Protein AF-J9RTW5-F1 (afdb_monomer_lite)

Structure (mmCIF, N/CA/C/O backbone):
data_AF-J9RTW5-F1
#
_entry.id   AF-J9RTW5-F1
#
loop_
_atom_site.group_PDB
_atom_site.id
_atom_site.type_symbol
_atom_site.label_atom_id
_atom_site.label_alt_id
_atom_site.label_comp_id
_atom_site.label_asym_id
_atom_site.label_entity_id
_atom_site.label_seq_id
_atom_site.pdbx_PDB_ins_code
_atom_site.Cartn_x
_atom_site.Cartn_y
_atom_site.Cartn_z
_atom_site.occupancy
_atom_site.B_iso_or_equiv
_atom_site.auth_seq_id
_atom_site.auth_comp_id
_atom_site.auth_asym_id
_atom_site.auth_atom_id
_atom_site.pdbx_PDB_model_num
ATOM 1 N N . MET A 1 1 ? 25.649 7.993 -0.324 1.00 35.56 1 MET A N 1
ATOM 2 C CA . MET A 1 1 ? 25.264 7.016 -1.363 1.00 35.56 1 MET A CA 1
ATOM 3 C C . MET A 1 1 ? 24.350 6.018 -0.672 1.00 35.56 1 MET A C 1
ATOM 5 O O . MET A 1 1 ? 24.841 5.199 0.088 1.00 35.56 1 MET A O 1
ATOM 9 N N . ILE A 1 2 ? 23.035 6.219 -0.770 1.00 33.56 2 ILE A N 1
ATOM 10 C CA . ILE A 1 2 ? 22.040 5.379 -0.083 1.00 33.56 2 ILE A CA 1
ATOM 11 C C . ILE A 1 2 ? 22.017 4.014 -0.797 1.00 33.56 2 ILE A C 1
ATOM 13 O O . ILE A 1 2 ? 22.112 4.011 -2.031 1.00 33.56 2 ILE A O 1
ATOM 17 N N . PRO A 1 3 ? 21.956 2.869 -0.092 1.00 40.69 3 PRO A N 1
ATOM 18 C CA . PRO A 1 3 ? 21.946 1.565 -0.743 1.00 40.69 3 PRO A CA 1
ATOM 19 C C . PRO A 1 3 ? 20.692 1.452 -1.615 1.00 40.69 3 PRO A C 1
ATOM 21 O O . PRO A 1 3 ? 19.583 1.656 -1.130 1.00 40.69 3 PRO A O 1
ATOM 24 N N . ARG A 1 4 ? 20.863 1.149 -2.909 1.00 50.75 4 ARG A N 1
ATOM 25 C CA . ARG A 1 4 ? 19.747 0.727 -3.766 1.00 50.75 4 ARG A CA 1
ATOM 26 C C . ARG A 1 4 ? 19.136 -0.524 -3.143 1.00 50.75 4 ARG A C 1
ATOM 28 O O . ARG A 1 4 ? 19.884 -1.445 -2.835 1.00 50.75 4 ARG A O 1
ATOM 35 N N . ASP A 1 5 ? 17.820 -0.522 -2.968 1.00 52.72 5 ASP A N 1
ATOM 36 C CA . ASP A 1 5 ? 16.993 -1.648 -2.532 1.00 52.72 5 ASP A CA 1
ATOM 37 C C . ASP A 1 5 ? 17.499 -2.976 -3.141 1.00 52.72 5 ASP A C 1
ATOM 39 O O . ASP A 1 5 ? 17.337 -3.233 -4.334 1.00 52.72 5 ASP A O 1
ATOM 43 N N . GLN A 1 6 ? 18.196 -3.783 -2.329 1.00 56.75 6 GLN A N 1
ATOM 44 C CA . GLN A 1 6 ? 18.742 -5.089 -2.722 1.00 56.75 6 GLN A CA 1
ATOM 45 C C . GLN A 1 6 ? 17.732 -6.220 -2.477 1.00 56.75 6 GLN A C 1
ATOM 47 O O . GLN A 1 6 ? 18.125 -7.385 -2.401 1.00 56.75 6 GLN A O 1
ATOM 52 N N . SER A 1 7 ? 16.437 -5.914 -2.322 1.00 71.94 7 SER A N 1
ATOM 53 C CA . SER A 1 7 ? 15.432 -6.959 -2.132 1.00 71.94 7 SER A CA 1
ATOM 54 C C . SER A 1 7 ? 15.415 -7.911 -3.333 1.00 71.94 7 SER A C 1
ATOM 56 O O . SER A 1 7 ? 15.249 -7.509 -4.486 1.00 71.94 7 SER A O 1
ATOM 58 N N . VAL A 1 8 ? 15.629 -9.197 -3.054 1.00 79.31 8 VAL A N 1
ATOM 59 C CA . VAL A 1 8 ? 15.530 -10.274 -4.041 1.00 79.31 8 VAL A CA 1
ATOM 60 C C . VAL A 1 8 ? 14.062 -10.635 -4.211 1.00 79.31 8 VAL A C 1
ATOM 62 O O . VAL A 1 8 ? 13.366 -10.897 -3.230 1.00 79.31 8 VAL A O 1
ATOM 65 N N . ARG A 1 9 ? 13.586 -10.660 -5.457 1.00 79.44 9 ARG A N 1
ATOM 66 C CA . ARG A 1 9 ? 12.177 -10.908 -5.778 1.00 79.44 9 ARG A CA 1
ATOM 67 C C . ARG A 1 9 ? 12.040 -11.986 -6.836 1.00 79.44 9 ARG A C 1
ATOM 69 O O . ARG A 1 9 ? 12.805 -12.028 -7.794 1.00 79.44 9 ARG A O 1
ATOM 76 N N . TRP A 1 10 ? 11.023 -12.820 -6.666 1.00 82.19 10 TRP A N 1
ATOM 77 C CA . TRP A 1 10 ? 10.606 -13.816 -7.644 1.0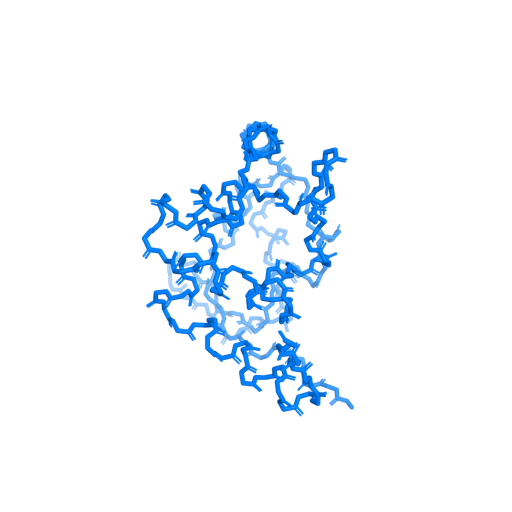0 82.19 10 TRP A CA 1
ATOM 78 C C . TRP A 1 10 ? 9.396 -13.298 -8.403 1.00 82.19 10 TRP A C 1
ATOM 80 O O . TRP A 1 10 ? 8.405 -12.888 -7.796 1.00 82.19 10 TRP A O 1
ATOM 90 N N . ILE A 1 11 ? 9.474 -13.309 -9.727 1.00 85.25 11 ILE A N 1
ATOM 91 C CA . ILE A 1 11 ? 8.412 -12.811 -10.594 1.00 85.25 11 ILE A CA 1
ATOM 92 C C . ILE A 1 11 ? 8.120 -13.786 -11.726 1.00 85.25 11 ILE A C 1
ATOM 94 O O . ILE A 1 11 ? 8.993 -14.520 -12.173 1.00 85.25 11 ILE A O 1
ATOM 98 N N . ASN A 1 12 ? 6.892 -13.740 -12.231 1.00 85.56 12 ASN A N 1
ATOM 99 C CA . ASN A 1 12 ? 6.506 -14.410 -13.464 1.00 85.56 12 ASN A CA 1
ATOM 100 C C . ASN A 1 12 ? 6.275 -13.337 -14.544 1.00 85.56 12 ASN A C 1
ATOM 102 O O . ASN A 1 12 ? 5.237 -12.662 -14.494 1.00 85.56 12 ASN A O 1
ATOM 106 N N . PRO A 1 13 ? 7.206 -13.143 -15.498 1.00 83.81 13 PRO A N 1
ATOM 107 C CA . PRO A 1 13 ? 7.082 -12.105 -16.520 1.00 83.81 13 PRO A CA 1
ATOM 108 C C . PRO A 1 13 ? 5.778 -12.197 -17.323 1.00 83.81 13 PRO A C 1
ATOM 110 O O . PRO A 1 13 ? 5.129 -11.178 -17.561 1.00 83.81 13 PRO A O 1
ATOM 113 N N . ALA A 1 14 ? 5.325 -13.411 -17.651 1.00 82.00 14 ALA A N 1
ATOM 114 C CA . ALA A 1 14 ? 4.080 -13.626 -18.383 1.00 82.00 14 ALA A CA 1
ATOM 115 C C . ALA A 1 14 ? 2.842 -13.237 -17.557 1.00 82.00 14 ALA A C 1
ATOM 117 O O . ALA A 1 14 ? 1.905 -12.628 -18.076 1.00 82.00 14 ALA A O 1
ATOM 118 N N . ALA A 1 15 ? 2.818 -13.563 -16.262 1.00 79.94 15 ALA A N 1
ATOM 119 C CA . ALA A 1 15 ? 1.712 -13.194 -15.380 1.00 79.94 15 ALA A CA 1
ATOM 120 C C . ALA A 1 15 ? 1.643 -11.680 -15.143 1.00 79.94 15 ALA A C 1
ATOM 122 O O . ALA A 1 15 ? 0.548 -11.125 -15.054 1.00 79.94 15 ALA A O 1
ATOM 123 N N . ILE A 1 16 ? 2.799 -11.015 -15.063 1.00 84.00 16 ILE A N 1
ATOM 124 C CA . ILE A 1 16 ? 2.881 -9.556 -14.953 1.00 84.00 16 ILE A CA 1
ATOM 125 C C . ILE A 1 16 ? 2.362 -8.910 -16.236 1.00 84.00 16 ILE A C 1
ATOM 127 O O . ILE A 1 16 ? 1.474 -8.067 -16.152 1.00 84.00 16 ILE A O 1
ATOM 131 N N . ALA A 1 17 ? 2.833 -9.349 -17.406 1.00 86.00 17 ALA A N 1
ATOM 132 C CA . ALA A 1 17 ? 2.408 -8.816 -18.700 1.00 86.00 17 ALA A CA 1
ATOM 133 C C . ALA A 1 17 ? 0.878 -8.822 -18.870 1.00 86.00 17 ALA A C 1
ATOM 135 O O . ALA A 1 17 ? 0.296 -7.814 -19.255 1.00 86.00 17 ALA A O 1
ATOM 136 N N . ARG A 1 18 ? 0.197 -9.907 -18.462 1.00 84.69 18 ARG A N 1
ATOM 137 C CA . ARG A 1 18 ? -1.277 -10.034 -18.531 1.00 84.69 18 ARG A CA 1
ATOM 138 C C . ARG A 1 18 ? -2.050 -8.963 -17.754 1.00 84.69 18 ARG A C 1
ATOM 140 O O . ARG A 1 18 ? -3.238 -8.779 -18.009 1.00 84.69 18 ARG A O 1
ATOM 147 N N . ARG A 1 19 ? -1.424 -8.296 -16.779 1.00 81.75 19 ARG A N 1
ATOM 148 C CA . ARG A 1 19 ? -2.070 -7.234 -15.990 1.00 81.75 19 ARG A CA 1
ATOM 149 C C . ARG A 1 19 ? -2.109 -5.899 -16.726 1.00 81.75 19 ARG A C 1
ATOM 151 O O . ARG A 1 19 ? -2.934 -5.047 -16.398 1.00 81.75 19 ARG A O 1
ATOM 158 N N . TYR A 1 20 ? -1.232 -5.722 -17.702 1.00 88.69 20 TYR A N 1
ATOM 159 C CA . TYR A 1 20 ? -0.984 -4.449 -18.347 1.00 88.69 20 TYR A CA 1
ATOM 160 C C . TYR A 1 20 ? -1.481 -4.455 -19.791 1.00 88.69 20 TYR A C 1
ATOM 162 O O . TY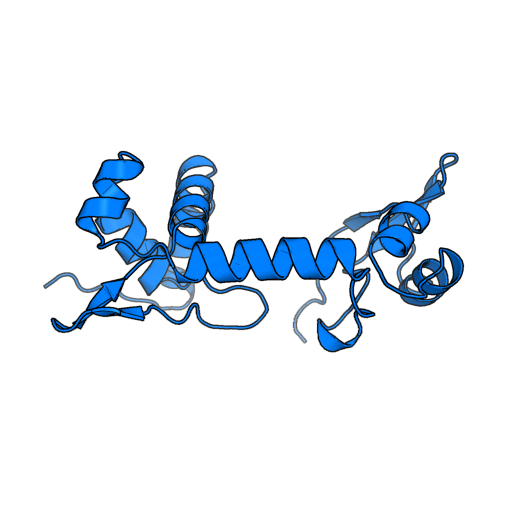R A 1 20 ? -1.411 -5.451 -20.509 1.00 88.69 20 TYR A O 1
ATOM 170 N N . TRP A 1 21 ? -2.041 -3.329 -20.212 1.00 88.81 21 TRP A N 1
ATOM 171 C CA . TRP A 1 21 ? -2.536 -3.137 -21.563 1.00 88.81 21 TRP A CA 1
ATOM 172 C C . TRP A 1 21 ? -1.372 -3.121 -22.553 1.00 88.81 21 TRP A C 1
ATOM 174 O O . TRP A 1 21 ? -0.342 -2.500 -22.294 1.00 88.81 21 TRP A O 1
ATOM 184 N N . ASN A 1 22 ? -1.537 -3.810 -23.685 1.00 90.56 22 ASN A N 1
ATOM 185 C CA . ASN A 1 22 ? -0.537 -3.902 -24.755 1.00 90.56 22 ASN A CA 1
ATOM 186 C C . ASN A 1 22 ? 0.885 -4.278 -24.287 1.00 90.56 22 ASN A C 1
ATOM 188 O O . ASN A 1 22 ? 1.856 -3.888 -24.925 1.00 90.56 22 ASN A O 1
ATOM 192 N N . THR A 1 23 ? 1.019 -5.016 -23.181 1.00 91.69 23 THR A N 1
ATOM 193 C CA . THR A 1 23 ? 2.319 -5.428 -22.634 1.00 91.69 23 THR A CA 1
ATOM 194 C C . THR A 1 23 ? 2.513 -6.924 -22.834 1.00 91.69 23 THR A C 1
ATOM 196 O O . THR A 1 23 ? 1.631 -7.720 -22.510 1.00 91.69 23 THR A O 1
ATOM 199 N N . THR A 1 24 ? 3.666 -7.322 -23.363 1.00 93.62 24 THR A N 1
ATOM 200 C CA . THR A 1 24 ? 4.030 -8.725 -23.587 1.00 93.62 24 THR A CA 1
ATOM 201 C C . THR A 1 24 ? 5.033 -9.223 -22.552 1.00 93.62 24 THR A C 1
ATOM 203 O O . THR A 1 24 ? 5.646 -8.452 -21.816 1.00 93.62 24 THR A O 1
ATOM 206 N N . GLU A 1 25 ? 5.223 -10.542 -22.492 1.00 91.19 25 GLU A N 1
ATOM 207 C CA . GLU A 1 25 ? 6.263 -11.143 -21.654 1.00 91.19 25 GLU A CA 1
ATOM 208 C C . GLU A 1 25 ? 7.660 -10.605 -22.002 1.00 91.19 25 GLU A C 1
ATOM 210 O O . GLU A 1 25 ? 8.445 -10.311 -21.102 1.00 91.19 25 GLU A O 1
ATOM 215 N N . ALA A 1 26 ? 7.948 -10.430 -23.295 1.00 92.88 26 ALA A N 1
ATOM 216 C CA . ALA A 1 26 ? 9.227 -9.918 -23.773 1.00 92.88 26 ALA A CA 1
ATOM 217 C C . ALA A 1 26 ? 9.488 -8.484 -23.291 1.00 92.88 26 ALA A C 1
ATOM 219 O O . ALA A 1 26 ? 10.618 -8.164 -22.932 1.00 92.88 26 ALA A O 1
ATOM 220 N N . ASP A 1 27 ? 8.448 -7.650 -23.207 1.00 91.75 27 ASP A N 1
ATOM 221 C CA . ASP A 1 27 ? 8.568 -6.285 -22.684 1.00 91.75 27 ASP A CA 1
ATOM 222 C C . ASP A 1 27 ? 8.948 -6.293 -21.197 1.00 91.75 27 ASP A C 1
ATOM 224 O O . ASP A 1 27 ? 9.824 -5.540 -20.767 1.00 91.75 27 ASP A O 1
ATOM 228 N N . ILE A 1 28 ? 8.352 -7.200 -20.411 1.00 91.00 28 ILE A N 1
ATOM 229 C CA . ILE A 1 28 ? 8.712 -7.376 -18.997 1.00 91.00 28 ILE A CA 1
ATOM 230 C C . ILE A 1 28 ? 10.139 -7.912 -18.863 1.00 91.00 28 ILE A C 1
ATOM 232 O O . ILE A 1 28 ? 10.895 -7.412 -18.033 1.00 91.00 28 ILE A O 1
ATOM 236 N N . GLN A 1 29 ? 10.531 -8.890 -19.686 1.00 90.81 29 GLN A N 1
ATOM 237 C CA . GLN A 1 29 ? 11.898 -9.420 -19.692 1.00 90.81 29 GLN A CA 1
ATOM 238 C C . GLN A 1 29 ? 12.929 -8.342 -20.055 1.00 90.81 29 GLN A C 1
ATOM 240 O O . GLN A 1 29 ? 13.966 -8.243 -19.399 1.00 90.81 29 GLN A O 1
ATOM 245 N N . ALA A 1 30 ? 12.634 -7.498 -21.045 1.00 91.50 30 ALA A N 1
ATOM 246 C CA . ALA A 1 30 ? 13.494 -6.385 -21.431 1.00 91.50 30 ALA A CA 1
ATOM 247 C C . ALA A 1 30 ? 13.640 -5.366 -20.293 1.00 91.50 30 ALA A C 1
ATOM 249 O O . ALA A 1 30 ? 14.755 -4.939 -19.992 1.00 91.50 30 ALA A O 1
ATOM 250 N N . ALA A 1 31 ? 12.540 -5.037 -19.609 1.00 89.31 31 ALA A N 1
ATOM 251 C CA . ALA A 1 31 ? 12.560 -4.121 -18.474 1.00 89.31 31 ALA A CA 1
ATOM 252 C C . ALA A 1 31 ? 13.468 -4.623 -17.341 1.00 89.31 31 ALA A C 1
ATOM 254 O O . ALA A 1 31 ? 14.194 -3.842 -16.729 1.00 89.31 31 ALA A O 1
ATOM 255 N N . ILE A 1 32 ? 13.472 -5.926 -17.054 1.00 90.44 32 ILE A N 1
ATOM 256 C CA . ILE A 1 32 ? 14.232 -6.503 -15.933 1.00 90.44 32 ILE A CA 1
ATOM 257 C C . ILE A 1 32 ? 15.621 -7.027 -16.310 1.00 90.44 32 ILE A C 1
ATOM 259 O O . ILE A 1 32 ? 16.345 -7.448 -15.413 1.00 90.44 32 ILE A O 1
ATOM 263 N N . ALA A 1 33 ? 16.014 -7.010 -17.586 1.00 90.81 33 ALA A N 1
ATOM 264 C CA . ALA A 1 33 ? 17.182 -7.738 -18.095 1.00 90.81 33 ALA A CA 1
ATOM 265 C C . ALA A 1 33 ? 18.481 -7.484 -17.303 1.00 90.81 33 ALA A C 1
ATOM 267 O O . ALA A 1 33 ? 19.210 -8.422 -16.992 1.00 90.81 33 ALA A O 1
ATOM 268 N N . GLY A 1 34 ? 18.745 -6.233 -16.910 1.00 90.00 34 GLY A N 1
ATOM 269 C CA . GLY A 1 34 ? 19.932 -5.855 -16.127 1.00 90.00 34 GLY A CA 1
ATOM 270 C C . GLY A 1 34 ? 19.881 -6.208 -14.634 1.00 90.00 34 GLY A C 1
ATOM 271 O O . GLY A 1 34 ? 20.810 -5.882 -13.902 1.00 90.00 34 GLY A O 1
ATOM 272 N N . ARG A 1 35 ? 18.791 -6.825 -14.171 1.00 91.38 35 ARG A N 1
ATOM 273 C CA . ARG A 1 35 ? 18.507 -7.124 -12.759 1.00 91.38 35 ARG A CA 1
ATOM 274 C C . ARG A 1 35 ? 18.290 -8.611 -12.490 1.00 91.38 35 ARG A C 1
ATOM 276 O O . ARG A 1 35 ? 18.141 -8.986 -11.328 1.00 91.38 35 ARG A O 1
ATOM 283 N N . ILE A 1 36 ? 18.271 -9.449 -13.530 1.00 91.44 36 ILE A N 1
ATOM 284 C CA . ILE A 1 36 ? 18.074 -10.897 -13.406 1.00 91.44 36 ILE A CA 1
ATOM 285 C C . ILE A 1 36 ? 19.291 -11.531 -12.730 1.00 91.44 36 ILE A C 1
ATOM 287 O O . ILE A 1 36 ? 20.421 -11.355 -13.180 1.00 91.44 36 ILE A O 1
ATOM 291 N N . ILE A 1 37 ? 19.041 -12.306 -11.676 1.00 91.31 37 ILE A N 1
ATOM 292 C CA . ILE A 1 37 ? 20.058 -13.088 -10.958 1.00 91.31 37 ILE A CA 1
ATOM 293 C C . ILE A 1 37 ? 19.811 -14.601 -11.026 1.00 91.31 37 ILE A C 1
ATOM 295 O O . ILE A 1 37 ? 20.713 -15.377 -10.724 1.00 91.31 37 ILE A O 1
ATOM 299 N N . GLY A 1 38 ? 18.626 -15.030 -11.470 1.00 89.06 38 GLY A N 1
ATOM 300 C CA . GLY A 1 38 ? 18.286 -16.438 -11.663 1.00 89.06 38 GLY A CA 1
ATOM 301 C C . GLY A 1 38 ? 17.045 -16.618 -12.535 1.00 89.06 38 GLY A C 1
ATOM 302 O O . GLY A 1 38 ? 16.179 -15.747 -12.578 1.00 89.06 38 GLY A O 1
ATOM 303 N N . VAL A 1 39 ? 16.960 -17.747 -13.241 1.00 89.25 39 VAL A N 1
ATOM 304 C CA . VAL A 1 39 ? 15.782 -18.144 -14.029 1.00 89.25 39 VAL A CA 1
ATOM 305 C C . VAL A 1 39 ? 15.486 -19.611 -13.743 1.00 89.25 39 VAL A C 1
ATOM 307 O O . VAL A 1 39 ? 16.365 -20.464 -13.888 1.00 89.25 39 VAL A O 1
ATOM 310 N N . GLU A 1 40 ? 14.260 -19.903 -13.327 1.00 86.75 40 GLU A N 1
ATOM 311 C CA . GLU A 1 40 ? 13.784 -21.259 -13.069 1.00 86.75 40 GLU A CA 1
ATOM 312 C C . GLU A 1 40 ? 13.160 -21.904 -14.314 1.00 86.75 40 GLU A C 1
ATOM 314 O O . GLU A 1 40 ? 12.816 -21.252 -15.302 1.00 86.75 40 GLU A O 1
ATOM 319 N N . LYS A 1 41 ? 13.030 -23.236 -14.275 1.00 79.81 41 LYS A N 1
ATOM 320 C CA . LYS A 1 41 ? 12.545 -24.049 -15.406 1.00 79.81 41 LYS A CA 1
ATOM 321 C C . LYS A 1 41 ? 11.075 -23.804 -15.757 1.00 79.81 41 LYS A C 1
ATOM 323 O O . LYS A 1 41 ? 10.653 -24.178 -16.846 1.00 79.81 41 LYS A O 1
ATOM 328 N N . ASP A 1 42 ? 10.306 -23.229 -14.843 1.00 80.62 42 ASP A N 1
ATOM 329 C CA . ASP A 1 42 ? 8.886 -22.912 -15.003 1.00 80.62 42 ASP A CA 1
ATOM 330 C C . ASP A 1 42 ? 8.638 -21.485 -15.536 1.00 80.62 42 ASP A C 1
ATOM 332 O O . ASP A 1 42 ? 7.487 -21.077 -15.696 1.00 80.62 42 ASP A O 1
ATOM 336 N N . GLY A 1 43 ? 9.705 -20.733 -15.836 1.00 76.81 43 GLY A N 1
ATOM 337 C CA . GLY A 1 43 ? 9.623 -19.352 -16.310 1.00 76.81 43 GLY A CA 1
ATOM 338 C C . GLY A 1 43 ? 9.551 -18.308 -15.193 1.00 76.81 43 GLY A C 1
ATOM 339 O O . GLY A 1 43 ? 9.371 -17.123 -15.486 1.00 76.81 43 GLY A O 1
ATOM 340 N N . MET A 1 44 ? 9.707 -18.704 -13.925 1.00 85.81 44 MET A N 1
ATOM 341 C CA . MET A 1 44 ? 9.932 -17.760 -12.833 1.00 85.81 44 MET A CA 1
ATOM 342 C C . MET A 1 44 ? 11.328 -17.143 -12.946 1.00 85.81 44 MET A C 1
ATOM 344 O O . MET A 1 44 ? 12.329 -17.825 -13.168 1.00 85.81 44 MET A O 1
ATOM 348 N N . VAL A 1 45 ? 11.401 -15.827 -12.783 1.00 85.88 45 VAL A N 1
ATOM 349 C CA . VAL A 1 45 ? 12.640 -15.056 -12.856 1.00 85.88 45 VAL A CA 1
ATOM 350 C C . VAL A 1 45 ? 12.914 -14.441 -11.495 1.00 85.88 45 VAL A C 1
ATOM 352 O O . VAL A 1 45 ? 12.049 -13.803 -10.895 1.00 85.88 45 VAL A O 1
ATOM 355 N N . GLN A 1 46 ? 14.135 -14.627 -11.018 1.00 89.94 46 GLN A N 1
ATOM 356 C CA . GLN A 1 46 ? 14.646 -14.000 -9.815 1.00 89.94 46 GLN A CA 1
ATOM 357 C C . GLN A 1 46 ? 15.376 -12.712 -10.195 1.00 89.94 46 GLN A C 1
ATOM 359 O O . GLN A 1 46 ? 16.308 -12.739 -11.004 1.00 89.94 46 GLN A O 1
ATOM 364 N N . ILE A 1 47 ? 14.973 -11.586 -9.608 1.00 87.00 47 ILE A N 1
ATOM 365 C CA . ILE A 1 47 ? 15.560 -10.268 -9.867 1.00 87.00 47 ILE A CA 1
ATOM 366 C C . ILE A 1 47 ? 16.019 -9.589 -8.577 1.00 87.00 47 ILE A C 1
ATOM 368 O O . ILE A 1 47 ? 15.528 -9.898 -7.490 1.00 87.00 47 ILE A O 1
ATOM 372 N N . THR A 1 48 ? 16.931 -8.629 -8.709 1.00 87.19 48 THR A N 1
ATOM 373 C CA . THR A 1 48 ? 17.230 -7.648 -7.657 1.00 87.19 48 THR A CA 1
ATOM 374 C C . THR A 1 48 ? 16.445 -6.358 -7.891 1.00 87.19 48 THR A C 1
ATOM 376 O O . THR A 1 48 ? 16.429 -5.815 -8.998 1.00 87.19 48 THR A O 1
ATOM 379 N N . GLY A 1 49 ? 15.776 -5.863 -6.849 1.00 81.81 49 GLY A N 1
ATOM 380 C CA . GLY A 1 49 ? 14.939 -4.667 -6.922 1.00 81.81 49 GLY A CA 1
ATOM 381 C C . GLY A 1 49 ? 13.583 -4.907 -7.597 1.00 81.81 49 GLY A C 1
ATOM 382 O O . GLY A 1 49 ? 13.058 -6.020 -7.633 1.00 81.81 49 GLY A O 1
ATOM 383 N N . HIS A 1 50 ? 12.976 -3.832 -8.100 1.00 83.38 50 HIS A N 1
ATOM 384 C CA . HIS A 1 50 ? 11.612 -3.833 -8.647 1.00 83.38 50 HIS A CA 1
ATOM 385 C C . HIS A 1 50 ? 11.583 -4.097 -10.154 1.00 83.38 50 HIS A C 1
ATOM 387 O O . HIS A 1 50 ? 12.589 -3.944 -10.832 1.00 83.38 50 HIS A O 1
ATOM 393 N N . VAL A 1 51 ? 10.419 -4.447 -10.711 1.00 83.56 51 VAL A N 1
ATOM 394 C CA . VAL A 1 51 ? 10.236 -4.518 -12.179 1.00 83.56 51 VAL A CA 1
ATOM 395 C C . VAL A 1 51 ? 10.292 -3.121 -12.797 1.00 83.56 51 VAL A C 1
ATOM 397 O O . VAL A 1 51 ? 10.951 -2.903 -13.810 1.00 83.56 51 VAL A O 1
ATOM 400 N N . TRP A 1 52 ? 9.663 -2.159 -12.132 1.00 85.81 52 TRP A N 1
ATOM 401 C CA . TRP A 1 52 ? 9.610 -0.758 -12.534 1.00 85.81 52 TRP A CA 1
ATOM 402 C C . TRP A 1 52 ? 10.304 0.067 -11.463 1.00 85.81 52 TRP A C 1
ATOM 404 O O . TRP A 1 52 ? 10.000 -0.111 -10.284 1.00 85.81 52 TRP A O 1
ATOM 414 N N . GLU A 1 53 ? 11.256 0.915 -11.851 1.00 78.81 53 GLU A N 1
ATOM 415 C CA . GLU A 1 53 ? 11.948 1.772 -10.882 1.00 78.81 53 GLU A CA 1
ATOM 416 C C . GLU A 1 53 ? 11.030 2.882 -10.382 1.00 78.81 53 GLU A C 1
ATOM 418 O O . GLU A 1 53 ? 11.112 3.256 -9.213 1.00 78.81 53 GLU A O 1
ATOM 423 N N . ARG A 1 54 ? 10.130 3.367 -11.245 1.00 77.88 54 ARG A N 1
ATOM 424 C CA . ARG A 1 54 ? 9.152 4.389 -10.890 1.00 77.88 54 ARG A CA 1
ATOM 425 C C . ARG A 1 54 ? 7.727 3.974 -11.258 1.00 77.88 54 ARG A C 1
ATOM 427 O O . ARG A 1 54 ? 7.530 3.176 -12.180 1.00 77.88 54 ARG A O 1
ATOM 434 N N . PRO A 1 55 ? 6.707 4.486 -10.549 1.00 72.00 55 PRO A N 1
ATOM 435 C CA . PRO A 1 55 ? 5.310 4.235 -10.887 1.00 72.00 55 PRO A CA 1
ATOM 436 C C . PRO A 1 55 ? 4.934 4.653 -12.314 1.00 72.00 55 PRO A C 1
ATOM 438 O O . PRO A 1 55 ? 4.134 3.963 -12.938 1.00 72.00 55 PRO A O 1
ATOM 441 N N . GLU A 1 56 ? 5.517 5.732 -12.837 1.00 77.88 56 GLU A N 1
ATOM 442 C CA . GLU A 1 56 ? 5.265 6.239 -14.191 1.00 77.88 56 GLU A CA 1
ATOM 443 C C . GLU A 1 56 ? 5.839 5.361 -15.314 1.00 77.88 56 GLU A C 1
ATOM 445 O O . GLU A 1 56 ? 5.352 5.431 -16.440 1.00 77.88 56 GLU A O 1
ATOM 450 N N . ASP A 1 57 ? 6.815 4.495 -15.015 1.00 81.56 57 ASP A N 1
ATOM 451 C CA . ASP A 1 57 ? 7.367 3.538 -15.986 1.00 81.56 57 ASP A CA 1
ATOM 452 C C . ASP A 1 57 ? 6.409 2.361 -16.234 1.00 81.56 57 ASP A C 1
ATOM 454 O O . ASP A 1 57 ? 6.601 1.560 -17.152 1.00 81.56 57 ASP A O 1
ATOM 458 N N . ARG A 1 58 ? 5.381 2.222 -15.387 1.00 85.25 58 ARG A N 1
ATOM 459 C CA . ARG A 1 58 ? 4.396 1.146 -15.475 1.00 85.25 58 ARG A CA 1
ATOM 460 C C . ARG A 1 58 ? 3.495 1.404 -16.679 1.00 85.25 58 ARG A C 1
ATOM 462 O O . ARG A 1 58 ? 2.865 2.462 -16.744 1.00 85.25 58 ARG A O 1
ATOM 469 N N . PRO A 1 59 ? 3.334 0.429 -17.585 1.00 87.88 59 PRO A N 1
ATOM 470 C CA . PRO A 1 59 ? 2.309 0.541 -18.606 1.00 87.88 59 PRO A CA 1
ATOM 471 C C . PRO A 1 59 ? 0.913 0.672 -17.967 1.00 87.88 59 PRO A C 1
ATOM 473 O O . PRO A 1 59 ? 0.712 0.275 -16.812 1.00 87.88 59 PRO A O 1
ATOM 476 N N . PRO A 1 60 ? -0.085 1.196 -18.697 1.00 86.50 60 PRO A N 1
ATOM 477 C CA . PRO A 1 60 ? -1.461 1.237 -18.213 1.00 86.50 60 PRO A CA 1
ATOM 478 C C . PRO A 1 60 ? -1.977 -0.170 -17.890 1.00 86.50 60 PRO A C 1
ATOM 480 O O . PRO A 1 60 ? -1.639 -1.130 -18.582 1.00 86.50 60 PRO A O 1
ATOM 483 N N . LEU A 1 61 ? -2.818 -0.318 -16.865 1.00 83.69 61 LEU A N 1
ATOM 484 C CA . LEU A 1 61 ? -3.473 -1.600 -16.588 1.00 83.69 61 LEU A CA 1
ATOM 485 C C . LEU A 1 61 ? -4.459 -1.963 -17.704 1.00 83.69 61 LEU A C 1
ATOM 487 O O . LEU A 1 61 ? -5.008 -1.098 -18.387 1.00 83.69 61 LEU A O 1
ATOM 491 N N . HIS A 1 62 ? -4.729 -3.259 -17.861 1.00 86.00 62 HIS A N 1
ATOM 492 C CA . HIS A 1 62 ? -5.809 -3.717 -18.730 1.00 86.00 62 HIS A CA 1
ATOM 493 C C . HIS A 1 62 ? -7.137 -3.053 -18.301 1.00 86.00 62 HIS A C 1
ATOM 495 O O . HIS A 1 62 ? -7.420 -3.045 -17.101 1.00 86.00 62 HIS A O 1
ATOM 501 N N . PRO A 1 63 ? -7.992 -2.555 -19.219 1.00 80.31 63 PRO A N 1
ATOM 502 C CA . PRO A 1 63 ? -9.187 -1.775 -18.871 1.00 80.31 63 PRO A CA 1
ATOM 503 C C . PRO A 1 63 ? -10.108 -2.431 -17.836 1.00 80.31 63 PRO A C 1
ATOM 505 O O . PRO A 1 63 ? -10.658 -1.753 -16.979 1.00 80.31 63 PRO A O 1
ATOM 508 N N . ALA A 1 64 ? -10.242 -3.760 -17.869 1.00 74.12 64 ALA A N 1
ATOM 509 C CA . ALA A 1 64 ? -11.008 -4.513 -16.873 1.00 74.12 64 ALA A CA 1
ATOM 510 C C . ALA A 1 64 ? -10.405 -4.433 -15.455 1.00 74.12 64 ALA A C 1
ATOM 512 O O . ALA A 1 64 ? -11.140 -4.277 -14.485 1.00 74.12 64 ALA A O 1
ATOM 513 N N . LEU A 1 65 ? -9.077 -4.510 -15.338 1.00 71.88 65 LEU A N 1
ATOM 514 C CA . LEU A 1 65 ? -8.364 -4.375 -14.065 1.00 71.88 65 LEU A CA 1
ATOM 515 C C . LEU A 1 65 ? -8.335 -2.917 -13.601 1.00 71.88 65 LEU A C 1
ATOM 517 O O . LEU A 1 65 ? -8.486 -2.658 -12.411 1.00 71.88 65 LEU A O 1
ATOM 521 N N . GLN A 1 66 ? -8.199 -1.974 -14.537 1.00 77.25 66 GLN A N 1
ATOM 522 C CA . GLN A 1 66 ? -8.303 -0.548 -14.243 1.00 77.25 66 GLN A CA 1
ATOM 523 C C . GLN A 1 66 ? -9.694 -0.210 -13.697 1.00 77.25 66 GLN A C 1
ATOM 525 O O . GLN A 1 66 ? -9.789 0.361 -12.624 1.00 77.25 66 GLN A O 1
ATOM 530 N N . ALA A 1 67 ? -10.773 -0.660 -14.347 1.00 69.94 67 ALA A N 1
ATOM 531 C CA . ALA A 1 67 ? -12.138 -0.419 -13.882 1.00 69.94 67 ALA A CA 1
ATOM 532 C C . ALA A 1 67 ? -12.425 -1.051 -12.508 1.00 69.94 67 ALA A C 1
ATOM 534 O O . ALA A 1 67 ? -13.143 -0.466 -11.702 1.00 69.94 67 ALA A O 1
ATOM 535 N N . GLN A 1 68 ? -11.867 -2.232 -12.223 1.00 67.69 68 GLN A N 1
ATOM 536 C CA . GLN A 1 68 ? -11.962 -2.851 -10.896 1.00 67.69 68 GLN A CA 1
ATOM 537 C C . GLN A 1 68 ? -11.233 -2.029 -9.833 1.00 67.69 68 GLN A C 1
ATOM 539 O O . GLN A 1 68 ? -11.774 -1.819 -8.750 1.00 67.69 68 GLN A O 1
ATOM 544 N N . ARG A 1 69 ? -10.030 -1.544 -10.151 1.00 70.19 69 ARG A N 1
ATOM 545 C CA . ARG A 1 69 ? -9.255 -0.675 -9.268 1.00 70.19 69 ARG A CA 1
ATOM 546 C C . ARG A 1 69 ? -9.957 0.662 -9.045 1.00 70.19 69 ARG A C 1
ATOM 548 O O . ARG A 1 69 ? -10.156 1.033 -7.902 1.00 70.19 69 ARG A O 1
ATOM 555 N N . ASP A 1 70 ? -10.448 1.308 -10.096 1.00 67.88 70 ASP A N 1
ATOM 556 C CA . ASP A 1 70 ? -11.189 2.568 -9.998 1.00 67.88 70 ASP A CA 1
ATOM 557 C C . ASP A 1 70 ? -12.470 2.406 -9.163 1.00 67.88 70 ASP A C 1
ATOM 559 O O . ASP A 1 70 ? -12.831 3.293 -8.395 1.00 67.88 70 ASP A O 1
ATOM 563 N N . GLN A 1 71 ? -13.167 1.269 -9.277 1.00 61.03 71 GLN A N 1
ATOM 564 C CA . GLN A 1 71 ? -14.327 0.959 -8.435 1.00 61.03 71 GLN A CA 1
ATOM 565 C C . GLN A 1 71 ? -13.943 0.725 -6.974 1.00 61.03 71 GLN A C 1
ATOM 567 O O . GLN A 1 71 ? -14.686 1.144 -6.084 1.00 61.03 71 GLN A O 1
ATOM 572 N N . HIS A 1 72 ? -12.818 0.053 -6.728 1.00 60.78 72 HIS A N 1
ATOM 573 C CA . HIS A 1 72 ? -12.284 -0.158 -5.389 1.00 60.78 72 HIS A CA 1
ATOM 574 C C . HIS A 1 72 ? -11.879 1.174 -4.755 1.00 60.78 72 HIS A C 1
ATOM 576 O O . HIS A 1 72 ? -12.395 1.519 -3.698 1.00 60.78 72 HIS A O 1
ATOM 582 N N . ASP A 1 73 ? -11.077 1.974 -5.454 1.00 62.69 73 ASP A N 1
ATOM 583 C CA . ASP A 1 73 ? -10.630 3.297 -5.022 1.00 62.69 73 ASP A CA 1
ATOM 584 C C . ASP A 1 73 ? -11.846 4.210 -4.778 1.00 62.69 73 ASP A C 1
ATOM 586 O O . ASP A 1 73 ? -11.994 4.800 -3.708 1.00 62.69 73 ASP A O 1
ATOM 590 N N . ALA A 1 74 ? -12.808 4.256 -5.707 1.00 62.28 74 ALA A N 1
ATOM 591 C CA . ALA A 1 74 ? -14.035 5.033 -5.533 1.00 62.28 74 ALA A CA 1
ATOM 592 C C . ALA A 1 74 ? -14.895 4.553 -4.352 1.00 62.28 74 ALA A C 1
ATOM 594 O O . ALA A 1 74 ? -15.580 5.364 -3.725 1.00 62.28 74 ALA A O 1
ATOM 595 N N . ARG A 1 75 ? -14.907 3.251 -4.045 1.00 61.94 75 ARG A N 1
ATOM 596 C CA . ARG A 1 75 ? -15.610 2.701 -2.879 1.00 61.94 75 ARG A CA 1
ATOM 597 C C . ARG A 1 75 ? -14.881 3.049 -1.585 1.00 61.94 75 ARG A C 1
ATOM 599 O O . ARG A 1 75 ? -15.539 3.495 -0.649 1.00 61.94 75 ARG A O 1
ATOM 606 N N . ASP A 1 76 ? -13.567 2.903 -1.550 1.00 65.12 76 ASP A N 1
ATOM 607 C CA . ASP A 1 76 ? -12.731 3.231 -0.396 1.00 65.12 76 ASP A CA 1
ATOM 608 C C . ASP A 1 76 ? -12.835 4.711 -0.034 1.00 65.12 76 ASP A C 1
ATOM 610 O O . ASP A 1 76 ? -13.075 5.051 1.123 1.00 65.12 76 ASP A O 1
ATOM 614 N N . HIS A 1 77 ? -12.786 5.599 -1.030 1.00 64.12 77 HIS A N 1
ATOM 615 C CA . HIS A 1 77 ? -12.983 7.035 -0.828 1.00 64.12 77 HIS A CA 1
ATOM 616 C C . HIS A 1 77 ? -14.396 7.401 -0.342 1.00 64.12 77 HIS A C 1
ATOM 618 O O . HIS A 1 77 ? -14.582 8.450 0.272 1.00 64.12 77 HIS A O 1
ATOM 624 N N . ARG A 1 78 ? -15.408 6.556 -0.585 1.00 64.19 78 ARG A N 1
ATOM 625 C CA . ARG A 1 78 ? -16.785 6.778 -0.103 1.00 64.19 78 ARG A CA 1
ATOM 626 C C . ARG A 1 78 ? -17.001 6.318 1.333 1.00 64.19 78 ARG A C 1
ATOM 628 O O . ARG A 1 78 ? -17.964 6.755 1.962 1.00 64.19 78 ARG A O 1
ATOM 635 N N . VAL A 1 79 ? -16.169 5.415 1.846 1.00 67.44 79 VAL A N 1
ATOM 636 C CA . VAL A 1 79 ? -16.372 4.810 3.163 1.00 67.44 79 VAL A CA 1
ATOM 637 C C . VAL A 1 79 ? -15.314 5.325 4.124 1.00 67.44 79 VAL A C 1
ATOM 639 O O . VAL A 1 79 ? -14.263 4.724 4.313 1.00 67.44 79 VAL A O 1
ATOM 642 N N . VAL A 1 80 ? -15.652 6.442 4.761 1.00 79.06 80 VAL A N 1
ATOM 643 C CA . VAL A 1 80 ? -14.833 7.086 5.787 1.00 79.06 80 VAL A CA 1
ATOM 644 C C . VAL A 1 80 ? -15.380 6.823 7.194 1.00 79.06 80 VAL A C 1
ATOM 646 O O . VAL A 1 80 ? -16.594 6.660 7.378 1.00 79.06 80 VAL A O 1
ATOM 649 N N . ARG A 1 81 ? -14.497 6.733 8.189 1.00 82.81 81 ARG A N 1
ATOM 650 C CA . ARG A 1 81 ? -14.816 6.460 9.600 1.00 82.81 81 ARG A CA 1
ATOM 651 C C . ARG A 1 81 ? -14.057 7.401 10.524 1.00 82.81 81 ARG A C 1
ATOM 653 O O . ARG A 1 81 ? -12.940 7.796 10.216 1.00 82.81 81 ARG A O 1
ATOM 660 N N . THR A 1 82 ? -14.643 7.732 11.668 1.00 88.69 82 THR A N 1
ATOM 661 C CA . THR A 1 82 ? -13.903 8.413 12.739 1.00 88.69 82 THR A CA 1
ATOM 662 C C . THR A 1 82 ? -12.981 7.428 13.465 1.00 88.69 82 THR A C 1
ATOM 664 O O . THR A 1 82 ? -13.195 6.214 13.411 1.00 88.69 82 THR A O 1
ATOM 667 N N . LEU A 1 83 ? -11.979 7.938 14.185 1.00 87.50 83 LEU A N 1
ATOM 668 C CA . LEU A 1 83 ? -11.091 7.142 15.049 1.00 87.50 83 LEU A CA 1
ATOM 669 C C . LEU A 1 83 ? -11.851 6.175 15.983 1.00 87.50 83 LEU A C 1
ATOM 671 O O . LEU A 1 83 ? -11.565 4.976 15.936 1.00 87.50 83 LEU A O 1
ATOM 675 N N . PRO A 1 84 ? -12.885 6.619 16.730 1.00 90.12 84 PRO A N 1
ATOM 676 C CA . PRO A 1 84 ? -13.677 5.719 17.570 1.00 90.12 84 PRO A CA 1
ATOM 677 C C . PRO A 1 84 ? -14.384 4.609 16.785 1.00 90.12 84 PRO A C 1
ATOM 679 O O . PRO A 1 84 ? -14.531 3.481 17.259 1.00 90.12 84 PRO A O 1
ATOM 682 N N . GLN A 1 85 ? -14.837 4.905 15.564 1.00 90.00 85 GLN A N 1
ATOM 683 C CA . GLN A 1 85 ? -15.475 3.910 14.704 1.00 90.00 85 GLN A CA 1
ATOM 684 C C . GLN A 1 85 ? -14.465 2.888 14.171 1.00 90.00 85 GLN A C 1
ATOM 686 O O . GLN A 1 85 ? -14.801 1.707 14.101 1.00 90.00 85 GLN A O 1
ATOM 691 N N . ALA A 1 86 ? -13.253 3.324 13.819 1.00 88.38 86 ALA A N 1
ATOM 692 C CA . ALA A 1 86 ? -12.165 2.446 13.394 1.00 88.38 86 ALA A CA 1
ATOM 693 C C . ALA A 1 86 ? -11.725 1.513 14.533 1.00 88.38 86 ALA A C 1
ATOM 695 O O . ALA A 1 86 ? -11.717 0.298 14.352 1.00 88.38 86 ALA A O 1
ATOM 696 N N . ALA A 1 87 ? -11.484 2.061 15.728 1.00 90.50 87 ALA A N 1
ATOM 697 C CA . ALA A 1 87 ? -11.149 1.292 16.927 1.00 90.50 87 ALA A CA 1
ATOM 698 C C . ALA A 1 87 ? -12.222 0.249 17.270 1.00 90.50 87 ALA A C 1
ATOM 700 O O . ALA A 1 87 ? -11.928 -0.921 17.513 1.00 90.50 87 ALA A O 1
ATOM 701 N N . LYS A 1 88 ? -13.501 0.640 17.207 1.00 92.06 88 LYS A N 1
ATOM 702 C CA . LYS A 1 88 ? -14.618 -0.286 17.431 1.00 92.06 88 LYS A CA 1
ATOM 703 C C . LYS A 1 88 ? -14.692 -1.397 16.379 1.00 92.06 88 LYS A C 1
ATOM 705 O O . LYS A 1 88 ? -15.092 -2.508 16.714 1.00 92.06 88 LYS A O 1
ATOM 710 N N . LEU A 1 89 ? -14.374 -1.095 15.121 1.00 88.94 89 LEU A N 1
ATOM 711 C CA . LEU A 1 89 ? -14.444 -2.056 14.021 1.00 88.94 89 LEU A CA 1
ATOM 712 C C . LEU A 1 89 ? -13.378 -3.149 14.150 1.00 88.94 89 LEU A C 1
ATOM 714 O O . LEU A 1 89 ? -13.663 -4.310 13.872 1.00 88.94 89 LEU A O 1
ATOM 718 N N . THR A 1 90 ? -12.170 -2.776 14.564 1.00 89.88 90 THR A N 1
ATOM 719 C CA . THR A 1 90 ? -10.998 -3.663 14.564 1.00 89.88 90 THR A CA 1
ATOM 720 C C . THR A 1 90 ? -10.700 -4.264 15.936 1.00 89.88 90 THR A C 1
ATOM 722 O O . THR A 1 90 ? -9.976 -5.251 16.028 1.00 89.88 90 THR A O 1
ATOM 725 N N . GLY A 1 91 ? -11.243 -3.678 17.008 1.00 91.38 91 GLY A N 1
ATOM 726 C CA . GLY A 1 91 ? -10.906 -4.026 18.389 1.00 91.38 91 GLY A CA 1
ATOM 727 C C . GLY A 1 91 ? -9.554 -3.471 18.854 1.00 91.38 91 GLY A C 1
ATOM 728 O O . GLY A 1 91 ? -9.138 -3.766 19.972 1.00 91.38 91 GLY A O 1
ATOM 729 N N . LEU A 1 92 ? -8.873 -2.677 18.023 1.00 90.88 92 LEU A N 1
ATOM 730 C CA . LEU A 1 92 ? -7.619 -2.009 18.371 1.00 90.88 92 LEU A CA 1
ATOM 731 C C . LEU A 1 92 ? -7.895 -0.690 19.107 1.00 90.88 92 LEU A C 1
ATOM 733 O O . LEU A 1 92 ? -8.913 -0.046 18.843 1.00 90.88 92 LEU A O 1
ATOM 737 N N . PRO A 1 93 ? -7.006 -0.247 20.013 1.00 92.00 93 PRO A N 1
ATOM 738 C CA . PRO A 1 93 ? -7.174 1.036 20.679 1.00 92.00 93 PRO A CA 1
ATOM 739 C C . PRO A 1 93 ? -6.983 2.198 19.693 1.00 92.00 93 PRO A C 1
ATOM 741 O O . PRO A 1 93 ? -6.194 2.121 18.753 1.00 92.00 93 PRO A O 1
ATOM 744 N N . GLU A 1 94 ? -7.670 3.317 19.933 1.00 89.62 94 GLU A N 1
ATOM 745 C CA . GLU A 1 94 ? -7.549 4.534 19.109 1.00 89.62 94 GLU A CA 1
ATOM 746 C C . GLU A 1 94 ? -6.096 5.023 18.997 1.00 89.62 94 GLU A C 1
ATOM 748 O O . GLU A 1 94 ? -5.673 5.497 17.942 1.00 89.62 94 GLU A O 1
ATOM 753 N N . SER A 1 95 ? -5.298 4.827 20.053 1.00 86.50 95 SER A N 1
ATOM 754 C CA . SER A 1 95 ? -3.871 5.155 20.075 1.00 86.50 95 SER A CA 1
ATOM 755 C C . SER A 1 95 ? -3.066 4.442 18.987 1.00 86.50 95 SER A C 1
ATOM 757 O O . SER A 1 95 ? -2.095 5.015 18.507 1.00 86.50 95 SER A O 1
ATOM 759 N N . THR A 1 96 ? -3.468 3.244 18.550 1.00 88.75 96 THR A N 1
ATOM 760 C CA . THR A 1 96 ? -2.813 2.506 17.456 1.00 88.75 96 THR A CA 1
ATOM 761 C C . THR A 1 96 ? -2.947 3.244 16.127 1.00 88.75 96 THR A C 1
ATOM 763 O O . THR A 1 96 ? -1.980 3.385 15.384 1.00 88.75 96 THR A O 1
ATOM 766 N N . PHE A 1 97 ? -4.135 3.772 15.841 1.00 86.69 97 PHE A N 1
ATOM 767 C CA . PHE A 1 97 ? -4.384 4.554 14.633 1.00 86.69 97 PHE A CA 1
ATOM 768 C C . PHE A 1 97 ? -3.691 5.918 14.706 1.00 86.69 97 PHE A C 1
ATOM 770 O O . PHE A 1 97 ? -3.064 6.345 13.741 1.00 86.69 97 PHE A O 1
ATOM 777 N N . ILE A 1 98 ? -3.723 6.579 15.868 1.00 84.69 98 ILE A N 1
ATOM 778 C CA . ILE A 1 98 ? -2.985 7.832 16.088 1.00 84.69 98 ILE A CA 1
ATOM 779 C C . ILE A 1 98 ? -1.482 7.614 15.874 1.00 84.69 98 ILE A C 1
ATOM 781 O O . ILE A 1 98 ? -0.852 8.394 15.163 1.00 84.69 98 ILE A O 1
ATOM 785 N N . ALA A 1 99 ? -0.919 6.537 16.428 1.00 82.88 99 ALA A N 1
ATOM 786 C CA . ALA A 1 99 ? 0.476 6.161 16.231 1.00 82.88 99 ALA A CA 1
ATOM 787 C C . ALA A 1 99 ? 0.792 5.956 14.746 1.00 82.88 99 ALA A C 1
ATOM 789 O O . ALA A 1 99 ? 1.708 6.593 14.237 1.00 82.88 99 ALA A O 1
ATOM 790 N N . ALA A 1 100 ? -0.007 5.156 14.034 1.00 84.62 100 ALA A N 1
ATOM 791 C CA . ALA A 1 100 ? 0.181 4.905 12.604 1.00 84.62 100 ALA A CA 1
ATOM 792 C C . ALA A 1 100 ? 0.130 6.183 11.751 1.00 84.62 100 ALA A C 1
ATOM 794 O O . ALA A 1 100 ? 0.857 6.309 10.763 1.00 84.62 100 ALA A O 1
ATOM 795 N N . TRP A 1 101 ? -0.714 7.143 12.132 1.00 81.19 101 TRP A N 1
ATOM 796 C CA . TRP A 1 101 ? -0.767 8.440 11.470 1.00 81.19 101 TRP A CA 1
ATOM 797 C C . TRP A 1 101 ? 0.474 9.293 11.766 1.00 81.19 101 TRP A C 1
ATOM 799 O O . TRP A 1 101 ? 1.104 9.793 10.833 1.00 81.19 101 TRP A O 1
ATOM 809 N N . LEU A 1 102 ? 0.849 9.437 13.040 1.00 76.44 102 LEU A N 1
ATOM 810 C CA . LEU A 1 102 ? 1.967 10.285 13.472 1.00 76.44 102 LEU A CA 1
ATOM 811 C C . LEU A 1 102 ? 3.324 9.788 12.965 1.00 76.44 102 LEU A C 1
ATOM 813 O O . LEU A 1 102 ? 4.168 10.599 12.580 1.00 76.44 102 LEU A O 1
ATOM 817 N N . THR A 1 103 ? 3.526 8.471 12.924 1.00 72.69 103 THR A N 1
ATOM 818 C CA . THR A 1 103 ? 4.758 7.863 12.400 1.00 72.69 103 THR A CA 1
ATOM 819 C C . THR A 1 103 ? 4.816 7.872 10.878 1.00 72.69 103 THR A C 1
ATOM 821 O O . THR A 1 103 ? 5.868 7.624 10.293 1.00 72.69 103 THR A O 1
ATOM 824 N N . GLY A 1 104 ? 3.696 8.167 10.212 1.00 69.69 104 GLY A N 1
ATOM 825 C CA . GLY A 1 104 ? 3.587 8.037 8.768 1.00 69.69 104 GLY A CA 1
ATOM 826 C C . GLY A 1 104 ? 3.651 6.584 8.296 1.00 69.69 104 GLY A C 1
ATOM 827 O O . GLY A 1 104 ? 3.981 6.370 7.136 1.00 69.69 104 GLY A O 1
ATOM 828 N N . ALA A 1 105 ? 3.311 5.602 9.141 1.00 71.81 105 ALA A N 1
ATOM 829 C CA . ALA A 1 105 ? 3.225 4.184 8.761 1.00 71.81 105 ALA A CA 1
ATOM 830 C C . ALA A 1 105 ? 2.225 3.930 7.617 1.00 71.81 105 ALA A C 1
ATOM 832 O O . ALA A 1 105 ? 2.286 2.925 6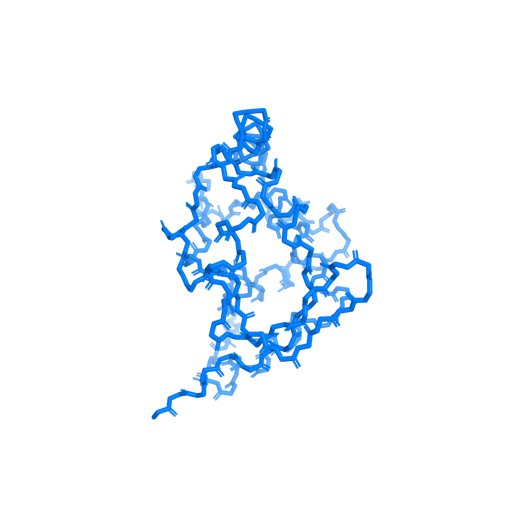.921 1.00 71.81 105 ALA A O 1
ATOM 833 N N . LEU A 1 106 ? 1.298 4.865 7.414 1.00 69.56 106 LEU A N 1
ATOM 834 C CA . LEU A 1 106 ? 0.344 4.855 6.310 1.00 69.56 106 LEU A CA 1
ATOM 835 C C . LEU A 1 106 ? 0.910 5.389 4.990 1.00 69.56 106 LEU A C 1
ATOM 837 O O . LEU A 1 106 ? 0.229 5.280 3.979 1.00 69.56 106 LEU A O 1
ATOM 841 N N . ARG A 1 107 ? 2.101 6.003 4.976 1.00 61.50 107 ARG A N 1
ATOM 842 C CA . ARG A 1 107 ? 2.696 6.559 3.752 1.00 61.50 107 ARG A CA 1
ATOM 843 C C . ARG A 1 107 ? 2.930 5.428 2.758 1.00 61.50 107 ARG A C 1
ATOM 845 O O . ARG A 1 107 ? 3.690 4.505 3.040 1.00 61.50 107 ARG A O 1
ATOM 852 N N . ASP A 1 108 ? 2.275 5.512 1.607 1.00 49.34 108 ASP A N 1
ATOM 853 C CA . ASP A 1 108 ? 2.612 4.658 0.481 1.00 49.34 108 ASP A CA 1
ATOM 854 C C . ASP A 1 108 ? 3.868 5.204 -0.222 1.00 49.34 108 ASP A C 1
ATOM 856 O O . ASP A 1 108 ? 4.350 6.306 0.066 1.00 49.34 108 ASP A O 1
ATOM 860 N N . ASP A 1 109 ? 4.403 4.438 -1.172 1.00 36.75 109 ASP A N 1
ATOM 861 C CA . ASP A 1 109 ? 5.551 4.842 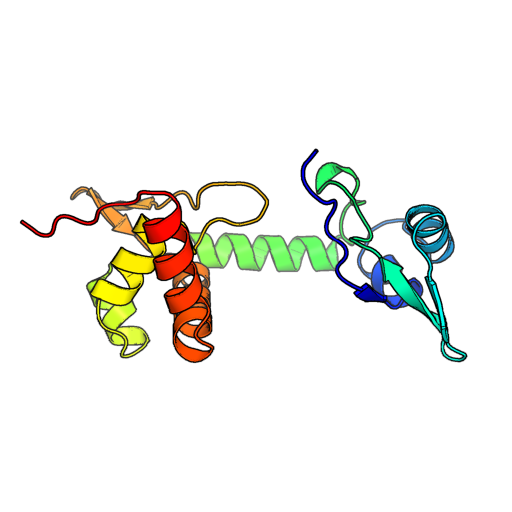-1.996 1.00 36.75 109 ASP A CA 1
ATOM 862 C C . ASP A 1 109 ? 5.299 6.140 -2.811 1.00 36.75 109 ASP A C 1
ATOM 864 O O . ASP A 1 109 ? 6.229 6.667 -3.424 1.00 36.75 109 ASP A O 1
ATOM 868 N N . ASN A 1 110 ? 4.067 6.669 -2.832 1.00 36.34 110 ASN A N 1
ATOM 869 C CA . ASN A 1 110 ? 3.667 7.883 -3.546 1.00 36.34 110 ASN A CA 1
ATOM 870 C C . ASN A 1 110 ? 3.483 9.113 -2.635 1.00 36.34 110 ASN A C 1
ATOM 872 O O . ASN A 1 110 ? 3.275 10.212 -3.155 1.00 36.34 110 ASN A O 1
ATOM 876 N N . GLY A 1 111 ? 3.597 8.977 -1.312 1.00 44.28 111 GLY A N 1
ATOM 877 C CA . GLY A 1 111 ? 3.555 10.095 -0.372 1.00 44.28 111 GLY A CA 1
ATOM 878 C C . GLY A 1 111 ? 2.507 9.965 0.733 1.00 44.28 111 GLY A C 1
ATOM 879 O O . GLY A 1 111 ? 1.974 8.900 1.028 1.00 44.28 111 GLY A O 1
ATOM 880 N N . THR A 1 112 ? 2.290 11.078 1.437 1.00 50.41 112 THR A N 1
ATOM 881 C CA . THR A 1 112 ? 1.418 11.167 2.615 1.00 50.41 112 THR A CA 1
ATOM 882 C C . THR A 1 112 ? 0.010 10.671 2.301 1.00 50.41 112 THR A C 1
ATOM 884 O O . THR A 1 112 ? -0.599 11.135 1.343 1.00 50.41 112 THR A O 1
ATOM 887 N N . VAL A 1 113 ? -0.538 9.786 3.141 1.00 56.94 113 VAL A N 1
ATOM 888 C CA . VAL A 1 113 ? -1.984 9.548 3.143 1.00 56.94 113 VAL A CA 1
ATOM 889 C C . VAL A 1 113 ? -2.666 10.857 3.511 1.00 56.94 113 VAL A C 1
ATOM 891 O O . VAL A 1 113 ? -2.536 11.344 4.636 1.00 56.94 113 VAL A O 1
ATOM 894 N N . ASP A 1 114 ? -3.359 11.439 2.536 1.00 59.44 114 ASP A N 1
ATOM 895 C CA . ASP A 1 114 ? -4.227 12.586 2.749 1.00 59.44 114 ASP A CA 1
ATOM 896 C C . ASP A 1 114 ? -5.395 12.140 3.628 1.00 59.44 114 ASP A C 1
ATOM 898 O O . ASP A 1 114 ? -6.400 11.602 3.152 1.00 59.44 114 ASP A O 1
ATOM 902 N N . LEU A 1 115 ? -5.254 12.336 4.940 1.00 67.12 115 LEU A N 1
ATOM 903 C CA . LEU A 1 115 ? -6.384 12.182 5.839 1.00 67.12 115 LEU A CA 1
ATOM 904 C C . LEU A 1 115 ? -7.424 13.239 5.495 1.00 67.12 115 LEU A C 1
ATOM 906 O O . LEU A 1 115 ? -7.159 14.443 5.469 1.00 67.12 115 LEU A O 1
ATOM 910 N N . LEU A 1 116 ? -8.635 12.760 5.250 1.00 73.75 116 LEU A N 1
ATOM 911 C CA . LEU A 1 116 ? -9.799 13.616 5.149 1.00 73.75 116 LEU A CA 1
ATOM 912 C C . LEU A 1 116 ? -10.139 14.119 6.553 1.00 73.75 116 LEU A C 1
ATOM 914 O O . LEU A 1 116 ? -9.886 13.435 7.540 1.00 73.75 116 LEU A O 1
ATOM 918 N N . PHE A 1 117 ? -10.735 15.299 6.655 1.00 79.06 117 PHE A N 1
ATOM 919 C CA . PHE A 1 117 ? -11.206 15.836 7.929 1.00 79.06 117 PHE A CA 1
ATOM 920 C C . PHE A 1 117 ? -12.708 16.092 7.846 1.00 79.06 117 PHE A C 1
ATOM 922 O O . PHE A 1 117 ? -13.206 16.536 6.808 1.00 79.06 117 PHE A O 1
ATOM 929 N N . ASN A 1 118 ? -13.442 15.798 8.921 1.00 78.62 118 ASN A N 1
ATOM 930 C CA . ASN A 1 118 ? -14.849 16.182 9.018 1.00 78.62 118 ASN A CA 1
ATOM 931 C C . ASN A 1 118 ? -14.992 17.691 9.310 1.00 78.62 118 ASN A C 1
ATOM 933 O O . ASN A 1 118 ? -14.009 18.425 9.441 1.00 78.62 118 ASN A O 1
ATOM 937 N N . THR A 1 119 ? -16.233 18.168 9.417 1.00 79.81 119 THR A N 1
ATOM 938 C CA . THR A 1 119 ? -16.542 19.575 9.729 1.00 79.81 119 THR A CA 1
ATOM 939 C C . THR A 1 119 ? -15.973 20.043 11.067 1.00 79.81 119 THR A C 1
ATOM 941 O O . THR A 1 119 ? -15.694 21.230 11.222 1.00 79.81 119 THR A O 1
ATOM 944 N N . ASP A 1 120 ? -15.740 19.111 11.990 1.00 79.88 120 ASP A N 1
ATOM 945 C CA . ASP A 1 120 ? -15.200 19.350 13.328 1.00 79.88 120 ASP A CA 1
ATOM 946 C C . ASP A 1 120 ? -13.667 19.204 13.379 1.00 79.88 120 ASP A C 1
ATOM 948 O O . ASP A 1 120 ? -13.064 19.270 14.448 1.00 79.88 120 ASP A O 1
ATOM 952 N N . ARG A 1 121 ? -13.016 19.064 12.213 1.00 75.75 121 ARG A N 1
ATOM 953 C CA . ARG A 1 121 ? -11.569 18.836 12.047 1.00 75.75 121 ARG A CA 1
ATOM 954 C C . ARG A 1 121 ? -11.063 17.533 12.667 1.00 75.75 121 ARG A C 1
ATOM 956 O O . ARG A 1 121 ? -9.875 17.412 12.959 1.00 75.75 121 ARG A O 1
ATOM 963 N N . GLU A 1 122 ? -11.929 16.542 12.821 1.00 79.81 122 GLU A N 1
ATOM 964 C CA . GLU A 1 122 ? -11.513 15.196 13.199 1.00 79.81 122 GLU A CA 1
ATOM 965 C C . GLU A 1 122 ? -11.055 14.418 11.959 1.00 79.81 122 GLU A C 1
ATOM 967 O O . GLU A 1 122 ? -11.709 14.502 10.910 1.00 79.81 122 GLU A O 1
ATOM 972 N N . PRO A 1 123 ? -9.958 13.648 12.056 1.00 79.00 123 PRO A N 1
ATOM 973 C CA . PRO A 1 123 ? -9.472 12.846 10.948 1.00 79.00 123 PRO A CA 1
ATOM 974 C C . PRO A 1 123 ? -10.445 11.708 10.625 1.00 79.00 123 PRO A C 1
ATOM 976 O O . PRO A 1 123 ? -10.945 10.990 11.497 1.00 79.00 123 PRO A O 1
ATOM 979 N N . LEU A 1 124 ? -10.675 11.539 9.333 1.00 84.56 124 LEU A N 1
ATOM 980 C CA . LEU A 1 124 ? -11.524 10.540 8.726 1.00 84.56 124 LEU A CA 1
ATOM 981 C C . LEU A 1 124 ? -10.662 9.503 8.011 1.00 84.56 124 LEU A C 1
ATOM 983 O O . LEU A 1 124 ? -9.810 9.825 7.185 1.00 84.56 124 LEU A O 1
ATOM 987 N N . TRP A 1 125 ? -10.942 8.246 8.319 1.00 84.81 125 TRP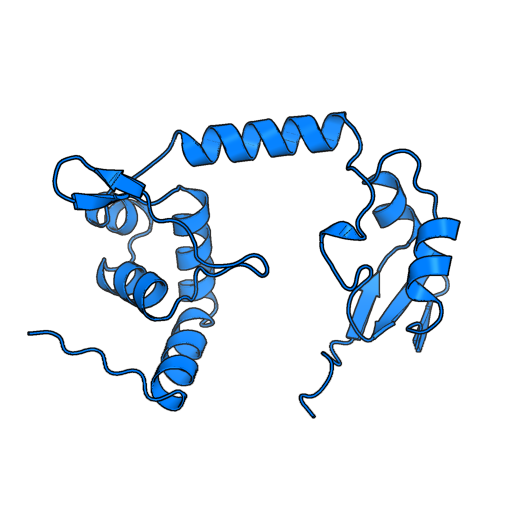 A N 1
ATOM 988 C CA . TRP A 1 125 ? -10.158 7.087 7.930 1.00 84.81 125 TRP A CA 1
ATOM 989 C C . TRP A 1 125 ? -10.884 6.288 6.859 1.00 84.81 125 TRP A C 1
ATOM 991 O O . TRP A 1 125 ? -12.049 5.927 7.053 1.00 84.81 125 TRP A O 1
ATOM 1001 N N . ARG A 1 126 ? -10.215 5.995 5.739 1.00 84.19 126 ARG A N 1
ATOM 1002 C CA . ARG A 1 126 ? -10.751 5.077 4.724 1.00 84.19 126 ARG A CA 1
ATOM 1003 C C . ARG A 1 126 ? -10.678 3.646 5.251 1.00 84.19 126 ARG A C 1
ATOM 1005 O O . ARG A 1 126 ? -9.812 3.322 6.059 1.00 84.19 126 ARG A O 1
ATOM 1012 N N . VAL A 1 127 ? -11.565 2.774 4.776 1.00 83.00 127 VAL A N 1
ATOM 1013 C CA . VAL A 1 127 ? -11.557 1.354 5.182 1.00 83.00 127 VAL A CA 1
ATOM 1014 C C . VAL A 1 127 ? -10.224 0.676 4.858 1.00 83.00 127 VAL A C 1
ATOM 1016 O O . VAL A 1 127 ? -9.702 -0.031 5.709 1.00 83.00 127 VAL A O 1
ATOM 1019 N N . SER A 1 128 ? -9.624 0.953 3.700 1.00 78.81 128 SER A N 1
ATOM 1020 C CA . SER A 1 128 ? -8.308 0.408 3.345 1.00 78.81 128 SER A CA 1
ATOM 1021 C C . SER A 1 128 ? -7.179 0.873 4.261 1.00 78.81 128 SER A C 1
ATOM 1023 O O . SER A 1 128 ? -6.317 0.066 4.597 1.00 78.81 128 SER A O 1
ATOM 1025 N N . ASP A 1 129 ? -7.197 2.128 4.723 1.00 83.12 129 ASP A N 1
ATOM 1026 C CA . ASP A 1 129 ? -6.223 2.606 5.714 1.00 83.12 129 ASP A CA 1
ATOM 1027 C C . ASP A 1 129 ? -6.412 1.867 7.049 1.00 83.12 129 ASP A C 1
ATOM 1029 O O . ASP A 1 129 ? -5.442 1.477 7.694 1.00 83.12 129 ASP A O 1
ATOM 1033 N N . ILE A 1 130 ? -7.665 1.629 7.453 1.00 87.00 130 ILE A N 1
ATOM 1034 C CA . ILE A 1 130 ? -7.996 0.885 8.677 1.00 87.00 130 ILE A CA 1
ATOM 1035 C C . ILE A 1 130 ? -7.514 -0.565 8.582 1.00 87.00 130 ILE A C 1
ATOM 1037 O O . ILE A 1 130 ? -6.887 -1.063 9.520 1.00 87.00 130 ILE A O 1
ATOM 1041 N N . ASP A 1 131 ? -7.774 -1.233 7.459 1.00 85.94 131 ASP A N 1
ATOM 1042 C CA . ASP A 1 131 ? -7.331 -2.606 7.208 1.00 85.94 131 ASP A CA 1
ATOM 1043 C C . ASP A 1 131 ? -5.799 -2.694 7.195 1.00 85.94 131 ASP A C 1
ATOM 1045 O O . ASP A 1 131 ? -5.224 -3.615 7.778 1.00 85.94 131 ASP A O 1
ATOM 1049 N N . LEU A 1 132 ? -5.126 -1.700 6.606 1.00 85.31 132 LEU A N 1
ATOM 1050 C CA . LEU A 1 132 ? -3.669 -1.617 6.579 1.00 85.31 132 LEU A CA 1
ATOM 1051 C C . LEU A 1 132 ? -3.078 -1.455 7.985 1.00 85.31 132 LEU A C 1
ATOM 1053 O O . LEU A 1 132 ? -2.193 -2.226 8.353 1.00 85.31 132 LEU A O 1
ATOM 1057 N N . VAL A 1 133 ? -3.579 -0.512 8.795 1.00 87.88 133 VAL A N 1
ATOM 1058 C CA . VAL A 1 133 ? -3.145 -0.360 10.201 1.00 87.88 133 VAL A CA 1
ATOM 1059 C C . VAL A 1 133 ? -3.396 -1.639 10.984 1.00 87.88 133 VAL A C 1
ATOM 1061 O O . VAL A 1 133 ? -2.548 -2.052 11.769 1.00 87.88 133 VAL A O 1
ATOM 1064 N N . THR A 1 134 ? -4.530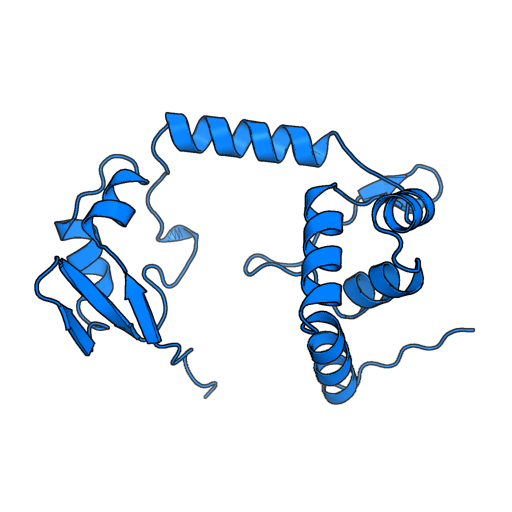 -2.294 10.746 1.00 89.88 134 THR A N 1
ATOM 1065 C CA . THR A 1 134 ? -4.872 -3.546 11.423 1.00 89.88 134 THR A CA 1
ATOM 1066 C C . THR A 1 134 ? -3.880 -4.651 11.083 1.00 89.88 134 THR A C 1
ATOM 1068 O O . THR A 1 134 ? -3.385 -5.318 11.989 1.00 89.88 134 THR A O 1
ATOM 1071 N N . ALA A 1 135 ? -3.539 -4.812 9.803 1.00 87.44 135 ALA A N 1
ATOM 1072 C CA . ALA A 1 135 ? -2.535 -5.776 9.371 1.00 87.44 135 ALA A CA 1
ATOM 1073 C C . ALA A 1 135 ? -1.157 -5.464 9.977 1.00 87.44 135 ALA A C 1
ATOM 1075 O O . ALA A 1 135 ? -0.532 -6.357 10.540 1.00 87.44 135 ALA A O 1
ATOM 1076 N N . MET A 1 136 ? -0.721 -4.198 9.936 1.00 85.88 136 MET A N 1
ATOM 1077 C CA . MET A 1 136 ? 0.565 -3.767 10.505 1.00 85.88 136 MET A CA 1
ATOM 1078 C C . MET A 1 136 ? 0.647 -3.951 12.024 1.00 85.88 136 MET A C 1
ATOM 1080 O O . MET A 1 136 ? 1.709 -4.264 12.557 1.00 85.88 136 MET A O 1
ATOM 1084 N N . ALA A 1 137 ? -0.462 -3.747 12.736 1.00 87.62 137 ALA A N 1
ATOM 1085 C CA . ALA A 1 137 ? -0.535 -3.993 14.172 1.00 87.62 137 ALA A CA 1
ATOM 1086 C C . ALA A 1 137 ? -0.468 -5.496 14.495 1.00 87.62 137 ALA A C 1
ATOM 1088 O O . ALA A 1 137 ? 0.106 -5.884 15.506 1.00 87.62 137 ALA A O 1
ATOM 1089 N N . GLN A 1 138 ? -1.042 -6.351 13.644 1.00 88.25 138 GLN A N 1
ATOM 1090 C CA . GLN A 1 138 ? -1.039 -7.803 13.843 1.00 88.25 138 GLN A CA 1
ATOM 1091 C C . GLN A 1 138 ? 0.307 -8.457 13.515 1.00 88.25 138 GLN A C 1
ATOM 1093 O O . GLN A 1 138 ? 0.676 -9.435 14.163 1.00 88.25 138 GLN A O 1
ATOM 1098 N N . ASP A 1 139 ? 1.023 -7.952 12.510 1.00 87.50 139 ASP A N 1
ATOM 1099 C CA . ASP A 1 139 ? 2.310 -8.504 12.071 1.00 87.50 139 ASP A CA 1
ATOM 1100 C C . ASP A 1 139 ? 3.538 -7.795 12.674 1.00 87.50 139 ASP A C 1
ATOM 1102 O O . ASP A 1 139 ? 4.672 -8.162 12.364 1.00 87.50 139 ASP A O 1
ATOM 1106 N N . GLY A 1 140 ? 3.320 -6.817 13.561 1.00 84.19 140 GLY A N 1
ATOM 1107 C CA . GLY A 1 140 ? 4.365 -6.097 14.295 1.00 84.19 140 GLY A CA 1
ATOM 1108 C C . GLY A 1 140 ? 5.071 -4.998 13.495 1.00 84.19 140 GLY A C 1
ATOM 1109 O O . GLY A 1 140 ? 5.909 -4.287 14.047 1.00 84.19 140 GLY A O 1
ATOM 1110 N N . ARG A 1 141 ? 4.731 -4.787 12.214 1.00 82.25 141 ARG A N 1
ATOM 1111 C CA . ARG A 1 141 ? 5.331 -3.707 11.406 1.00 82.25 141 ARG A CA 1
ATOM 1112 C C . ARG A 1 141 ? 5.032 -2.317 11.954 1.00 82.25 141 ARG A C 1
ATOM 1114 O O . ARG A 1 141 ? 5.821 -1.401 11.739 1.00 82.25 141 ARG A O 1
ATOM 1121 N N . LEU A 1 142 ? 3.908 -2.141 12.647 1.00 83.12 142 LEU A N 1
ATOM 1122 C CA . LEU A 1 142 ? 3.581 -0.855 13.257 1.00 83.12 142 LEU A CA 1
ATOM 1123 C C . LEU A 1 142 ? 4.542 -0.496 14.400 1.00 83.12 142 LEU A C 1
ATOM 1125 O O . LEU A 1 142 ? 4.915 0.669 14.528 1.00 83.12 142 LEU A O 1
ATOM 1129 N N . ASP A 1 143 ? 4.971 -1.488 15.181 1.00 83.88 143 ASP A N 1
ATOM 1130 C CA . ASP A 1 143 ? 5.953 -1.293 16.250 1.00 83.88 143 ASP A CA 1
ATOM 1131 C C . ASP A 1 143 ? 7.322 -0.934 15.658 1.00 83.88 143 ASP A C 1
ATOM 1133 O O . ASP A 1 143 ? 7.952 0.020 16.109 1.00 83.88 143 ASP A O 1
ATOM 1137 N N . GLN A 1 144 ? 7.720 -1.587 14.559 1.00 80.38 144 GLN A N 1
ATOM 1138 C CA . GLN A 1 144 ? 8.935 -1.217 13.822 1.00 80.38 144 GLN A CA 1
ATOM 1139 C C . GLN A 1 144 ? 8.882 0.233 13.312 1.00 80.38 144 GLN A C 1
ATOM 1141 O O . GLN A 1 144 ? 9.846 0.977 13.455 1.00 80.38 144 GLN A O 1
ATOM 1146 N N . HIS A 1 145 ? 7.744 0.673 12.763 1.00 78.06 145 HIS A N 1
ATOM 1147 C CA . HIS A 1 145 ? 7.572 2.065 12.334 1.00 78.06 145 HIS A CA 1
ATOM 1148 C C . HIS A 1 145 ? 7.692 3.068 13.488 1.00 78.06 145 HIS A C 1
ATOM 1150 O O . HIS A 1 145 ? 8.151 4.191 13.276 1.00 78.06 145 HIS A O 1
ATOM 1156 N N . LEU A 1 146 ? 7.251 2.696 14.691 1.00 77.25 146 LEU A N 1
ATOM 1157 C CA . LEU A 1 146 ? 7.402 3.523 15.886 1.00 77.25 146 LEU A CA 1
ATOM 1158 C C . LEU A 1 146 ? 8.867 3.623 16.313 1.00 77.25 146 LEU A C 1
ATOM 1160 O O . LEU A 1 146 ? 9.329 4.725 16.600 1.00 77.25 146 LEU A O 1
ATOM 1164 N N . GLU A 1 147 ? 9.594 2.508 16.315 1.00 81.31 147 GLU A N 1
ATOM 1165 C CA . GLU A 1 147 ? 11.028 2.475 16.622 1.00 81.31 147 GLU A CA 1
ATOM 1166 C C . GLU A 1 147 ? 11.834 3.316 15.625 1.00 81.31 147 GLU A C 1
ATOM 1168 O O . GLU A 1 147 ? 12.553 4.228 16.034 1.00 81.31 147 GLU A O 1
ATOM 1173 N N . ASP A 1 148 ? 11.622 3.113 14.322 1.00 77.75 148 ASP A N 1
ATOM 1174 C CA . ASP A 1 148 ? 12.309 3.858 13.260 1.00 77.75 148 ASP A CA 1
ATOM 1175 C C . ASP A 1 148 ? 12.045 5.371 13.359 1.00 77.75 148 ASP A C 1
ATOM 1177 O O . ASP A 1 148 ? 12.921 6.205 13.114 1.00 77.75 148 ASP A O 1
ATOM 1181 N N . TRP A 1 149 ? 10.817 5.747 13.721 1.00 77.81 149 TRP A N 1
ATOM 1182 C CA . TRP A 1 149 ? 10.427 7.143 13.880 1.00 77.81 149 TRP A CA 1
ATOM 1183 C C . TRP A 1 149 ? 11.065 7.789 15.117 1.00 77.81 149 TRP A C 1
ATOM 1185 O O . TRP A 1 149 ? 11.484 8.948 15.053 1.00 77.81 149 TRP A O 1
ATOM 1195 N N . LEU A 1 150 ? 11.181 7.048 16.223 1.00 77.94 150 LEU A N 1
ATOM 1196 C CA . LEU A 1 150 ? 11.905 7.492 17.418 1.00 77.94 150 LEU A CA 1
ATOM 1197 C C . LEU A 1 150 ? 13.404 7.653 17.129 1.00 77.94 150 LEU A C 1
ATOM 1199 O O . LEU A 1 150 ? 13.984 8.679 17.487 1.00 77.94 150 LEU A O 1
ATOM 1203 N N . ASP A 1 151 ? 14.010 6.702 16.417 1.00 76.62 151 ASP A N 1
ATOM 1204 C CA . ASP A 1 151 ? 15.418 6.751 16.003 1.00 76.62 151 ASP A CA 1
ATOM 1205 C C . ASP A 1 151 ? 15.707 7.923 15.052 1.00 76.62 151 ASP A C 1
ATOM 1207 O O . ASP A 1 151 ? 16.777 8.537 15.104 1.00 76.62 151 ASP A O 1
ATOM 1211 N N . ALA A 1 152 ? 14.726 8.311 14.231 1.00 71.62 152 ALA A N 1
ATOM 1212 C CA . ALA A 1 152 ? 14.778 9.514 13.402 1.00 71.62 152 ALA A CA 1
ATOM 1213 C C . ALA A 1 152 ? 14.617 10.831 14.198 1.00 71.62 152 ALA A C 1
ATOM 1215 O O . ALA A 1 152 ? 14.610 11.914 13.606 1.00 71.62 152 ALA A O 1
ATOM 1216 N N . GLY A 1 153 ? 14.503 10.763 15.528 1.00 73.31 153 GLY A N 1
ATOM 1217 C CA . GLY A 1 153 ? 14.356 11.916 16.417 1.00 73.31 153 GLY A CA 1
ATOM 1218 C C . GLY A 1 153 ? 12.911 12.375 16.616 1.00 73.31 153 GLY A C 1
ATOM 1219 O O . GLY A 1 153 ? 12.685 13.498 17.074 1.00 73.31 153 GLY A O 1
ATOM 1220 N N . GLY A 1 154 ? 11.929 11.540 16.271 1.00 67.56 154 GLY A N 1
ATOM 1221 C CA . GLY A 1 154 ? 10.525 11.799 16.552 1.00 67.56 154 GLY A CA 1
ATOM 1222 C C . GLY A 1 154 ? 10.248 11.880 18.056 1.00 67.56 154 GLY A C 1
ATOM 1223 O O . GLY A 1 154 ? 10.776 11.107 18.852 1.00 67.56 154 GLY A O 1
ATOM 1224 N N . GLN A 1 155 ? 9.406 12.828 18.468 1.00 62.28 155 GLN A N 1
ATOM 1225 C CA . GLN A 1 155 ? 8.943 12.962 19.853 1.00 62.28 155 GLN A CA 1
ATOM 1226 C C . GLN A 1 155 ? 7.419 13.048 19.886 1.00 62.28 155 GLN A C 1
ATOM 1228 O O . GLN A 1 155 ? 6.846 13.963 19.292 1.00 62.28 155 GLN A O 1
ATOM 1233 N N . ILE A 1 156 ? 6.749 12.103 20.559 1.00 55.88 156 ILE A N 1
ATOM 1234 C CA . ILE A 1 156 ? 5.310 12.216 20.840 1.00 55.88 156 ILE A CA 1
ATOM 1235 C C . ILE A 1 156 ? 5.157 12.758 22.257 1.00 55.88 156 ILE A C 1
ATOM 1237 O O . ILE A 1 156 ? 5.375 12.048 23.236 1.00 55.88 156 ILE A O 1
ATOM 1241 N N . GLY A 1 157 ? 4.789 14.031 22.366 1.00 40.09 157 GLY A N 1
ATOM 1242 C CA . GLY A 1 157 ? 4.277 14.589 23.609 1.00 40.09 157 GLY A CA 1
ATOM 1243 C C . GLY A 1 157 ? 2.779 14.332 23.684 1.00 40.09 157 GLY A C 1
ATOM 1244 O O . GLY A 1 157 ? 2.024 14.906 22.902 1.00 40.09 157 GLY A O 1
ATOM 1245 N N . PHE A 1 158 ? 2.346 13.493 24.620 1.00 45.09 158 PHE A N 1
ATOM 1246 C CA . PHE A 1 158 ? 0.956 13.504 25.060 1.00 45.09 158 PHE A CA 1
ATOM 1247 C C . PHE A 1 158 ? 0.869 14.507 26.211 1.00 45.09 158 PHE A C 1
ATOM 1249 O O . PHE A 1 158 ? 1.483 14.298 27.258 1.00 45.09 158 PHE A O 1
ATOM 1256 N N . GLY A 1 159 ? 0.211 15.638 25.952 1.00 31.23 159 GLY A N 1
ATOM 1257 C CA . GLY A 1 159 ? -0.153 16.610 26.984 1.00 31.23 159 GLY A CA 1
ATOM 1258 C C . GLY A 1 159 ? -1.305 16.107 27.837 1.00 31.23 159 GLY A C 1
ATOM 1259 O O . GLY A 1 159 ? -2.180 15.413 27.272 1.00 31.23 159 GLY A O 1
#

Foldseek 3Di:
DDDDQQDKDKDQLQVLQLFAPPGHSVNLCVLQVVFFPDADPVRITIGGDDSDPDPVSGHHTDVVNVVVVVVVVVQQVVDKDFLVRLCVVLVNHSVLLVLCQLLQVVADPVGGDPFDADPVRTTIGGPVSSVSSSVCVVVVVSVVSNVVSVVVVDDDDDD

Sequence (159 aa):
MIPRDQSVRWINPAAIARRYWNTTEADIQAAIAGRIIGVEKDGMVQITGHVWERPEDRPPLHPALQAQRDQHDARDHRVVRTLPQAAKLTGLPESTFIAAWLTGALRDDNGTVDLLFNTDREPLWRVSDIDLVTAMAQDGRLDQHLEDWLDAGGQIGFG

Secondary structure (DSSP, 8-state):
-PPP---EEEE-HHHHHTTBTT--HHHHHHHHGGGEEEE-TTS-EEEES-S-SSGGGSPPBPHHHHHHHHHHHHHHHH-EEEHHHHHHHHS--HHHHHHHHHTTTT-BTTB----EE-TT--EEEEHHHHHHHHHHHHHSHHHHHHHHHHHTT------

Radius of gyration: 19.52 Å; chains: 1; bounding box: 42×44×52 Å

pLDDT: mean 77.77, std 13.91, range [31.23, 93.62]